Protein AF-A0A1I3SDQ2-F1 (afdb_monomer_lite)

Organism: NCBI:txid1576369

Structure (mmCIF, N/CA/C/O backbone):
data_AF-A0A1I3SDQ2-F1
#
_entry.id   AF-A0A1I3SDQ2-F1
#
loop_
_atom_site.group_PDB
_atom_site.id
_atom_site.type_symbol
_atom_site.label_atom_id
_atom_site.label_alt_id
_atom_site.label_comp_id
_atom_site.label_asym_id
_atom_site.label_entity_id
_atom_site.label_seq_id
_atom_site.pdbx_PDB_ins_code
_atom_site.Cartn_x
_atom_site.Cartn_y
_atom_site.Cartn_z
_atom_site.occupancy
_atom_site.B_iso_or_equiv
_atom_site.auth_seq_id
_atom_site.auth_comp_id
_atom_site.auth_asym_id
_atom_site.auth_atom_id
_atom_site.pdbx_PDB_model_num
ATOM 1 N N . MET A 1 1 ? -21.039 -9.284 7.427 1.00 63.22 1 MET A N 1
ATOM 2 C CA . MET A 1 1 ? -19.704 -8.643 7.357 1.00 63.22 1 MET A CA 1
ATOM 3 C C . MET A 1 1 ? -19.832 -7.199 7.827 1.00 63.22 1 MET A C 1
ATOM 5 O O . MET A 1 1 ? -20.696 -6.499 7.300 1.00 63.22 1 MET A O 1
ATOM 9 N N . ARG A 1 2 ? -19.071 -6.763 8.844 1.00 81.44 2 ARG A N 1
ATOM 10 C CA . ARG A 1 2 ? -19.164 -5.378 9.345 1.00 81.44 2 ARG A CA 1
ATOM 11 C C . ARG A 1 2 ? -18.543 -4.420 8.323 1.00 81.44 2 ARG A C 1
ATOM 13 O O . ARG A 1 2 ? -17.665 -4.814 7.557 1.00 81.44 2 ARG A O 1
ATOM 20 N N . SER A 1 3 ? -18.983 -3.161 8.304 1.00 83.56 3 SER A N 1
ATOM 21 C CA . SER A 1 3 ? -18.456 -2.149 7.372 1.00 83.56 3 SER A CA 1
ATOM 22 C C . SER A 1 3 ? -16.939 -1.960 7.497 1.00 83.56 3 SER A C 1
ATOM 24 O O . SER A 1 3 ? -16.264 -1.813 6.484 1.00 83.56 3 SER A O 1
ATOM 26 N N . SER A 1 4 ? -16.393 -2.053 8.714 1.00 88.44 4 SER A N 1
ATOM 27 C CA . SER A 1 4 ? -14.947 -2.003 8.974 1.00 88.44 4 SER A CA 1
ATOM 28 C C . SER A 1 4 ? -14.181 -3.130 8.281 1.00 88.44 4 SER A C 1
ATOM 30 O O . SER A 1 4 ? -13.111 -2.901 7.726 1.00 88.44 4 SER A O 1
ATOM 32 N N . ASP A 1 5 ? -14.747 -4.338 8.269 1.00 91.50 5 ASP A N 1
ATOM 33 C CA . ASP A 1 5 ? -14.099 -5.512 7.681 1.00 91.50 5 ASP A CA 1
ATOM 34 C C . ASP A 1 5 ? -14.037 -5.383 6.156 1.00 91.50 5 ASP A C 1
ATOM 36 O O . ASP A 1 5 ? -13.070 -5.822 5.540 1.00 91.50 5 ASP A O 1
ATOM 40 N N . ARG A 1 6 ? -15.038 -4.726 5.546 1.00 94.12 6 ARG A N 1
ATOM 41 C CA . ARG A 1 6 ? -15.038 -4.425 4.104 1.00 94.12 6 ARG A CA 1
ATOM 42 C C . ARG A 1 6 ? -13.916 -3.466 3.736 1.00 94.12 6 ARG A C 1
AT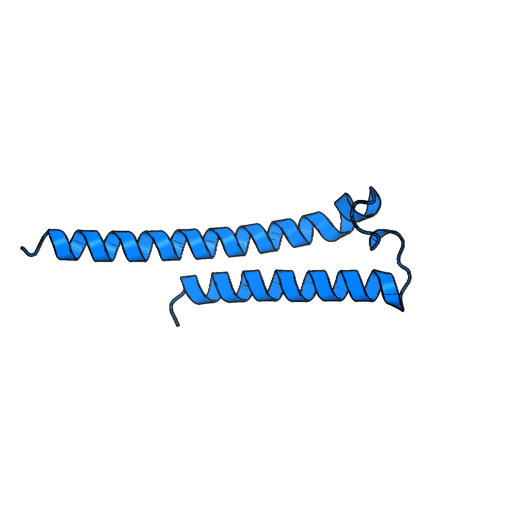OM 44 O O . ARG A 1 6 ? -13.218 -3.723 2.766 1.00 94.12 6 ARG A O 1
ATOM 51 N N . LEU A 1 7 ? -13.711 -2.408 4.518 1.00 94.56 7 LEU A N 1
ATOM 52 C CA . LEU A 1 7 ? -12.633 -1.442 4.274 1.00 94.56 7 LEU A CA 1
ATOM 53 C C . LEU A 1 7 ? -11.249 -2.082 4.403 1.00 94.56 7 LEU A C 1
ATOM 55 O O . LEU A 1 7 ? -10.394 -1.859 3.552 1.00 94.56 7 LEU A O 1
ATOM 59 N N . ILE A 1 8 ? -11.050 -2.921 5.424 1.00 96.00 8 ILE A N 1
ATOM 60 C CA . ILE A 1 8 ? -9.803 -3.678 5.596 1.00 96.00 8 ILE A CA 1
ATOM 61 C C . ILE A 1 8 ? -9.580 -4.602 4.397 1.00 96.00 8 ILE A C 1
ATOM 63 O O . ILE A 1 8 ? -8.502 -4.588 3.811 1.00 96.00 8 ILE A O 1
ATOM 67 N N . PHE A 1 9 ? -10.599 -5.371 4.004 1.00 96.88 9 PHE A N 1
ATOM 68 C CA . PHE A 1 9 ? -10.503 -6.282 2.865 1.00 96.88 9 PHE A CA 1
ATOM 69 C C . PHE A 1 9 ? -10.170 -5.544 1.563 1.00 96.88 9 PHE A C 1
ATOM 71 O O . PHE A 1 9 ? -9.247 -5.941 0.861 1.00 96.88 9 PHE A O 1
ATOM 78 N N . ILE A 1 10 ? -10.870 -4.443 1.273 1.00 96.50 10 ILE A N 1
ATOM 79 C CA . ILE A 1 10 ? -10.633 -3.609 0.086 1.00 96.50 10 ILE A CA 1
ATOM 80 C C . ILE A 1 10 ? -9.213 -3.026 0.105 1.00 96.50 10 ILE A C 1
ATOM 82 O O . ILE A 1 10 ? -8.527 -3.076 -0.911 1.00 96.50 10 ILE A O 1
ATOM 86 N N . GLY A 1 11 ? -8.750 -2.526 1.255 1.00 96.81 11 GLY A N 1
ATOM 87 C CA . GLY A 1 11 ? -7.392 -2.004 1.415 1.00 96.81 11 GLY A CA 1
ATOM 88 C C . GLY A 1 11 ? -6.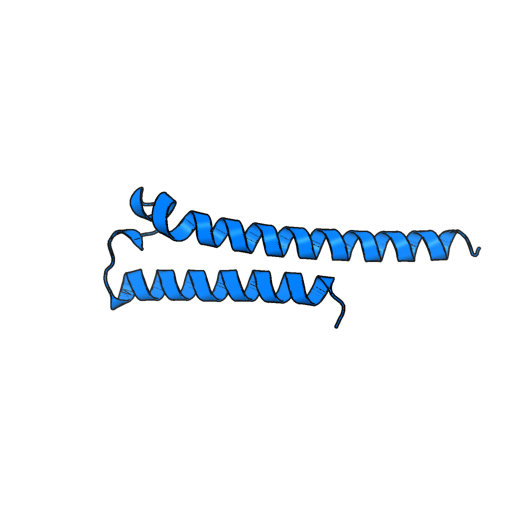320 -3.063 1.144 1.00 96.81 11 GLY A C 1
ATOM 89 O O . GLY A 1 11 ? -5.410 -2.826 0.354 1.00 96.81 11 GLY A O 1
ATOM 90 N N . VAL A 1 12 ? -6.453 -4.256 1.737 1.00 97.88 12 VAL A N 1
ATOM 91 C CA . VAL A 1 12 ? -5.520 -5.374 1.502 1.00 97.88 12 VAL A CA 1
ATOM 92 C C . VAL A 1 12 ? -5.552 -5.816 0.041 1.00 97.88 12 VAL A C 1
ATOM 94 O O . VAL A 1 12 ? -4.498 -5.941 -0.578 1.00 97.88 12 VAL A O 1
ATOM 97 N N . ALA A 1 13 ? -6.744 -6.011 -0.528 1.00 97.94 13 ALA A N 1
ATOM 98 C CA . ALA A 1 13 ? -6.899 -6.423 -1.918 1.00 97.94 13 ALA A CA 1
ATOM 99 C C . ALA A 1 13 ? -6.250 -5.414 -2.877 1.00 97.94 13 ALA A C 1
ATOM 101 O O . ALA A 1 13 ? -5.512 -5.814 -3.774 1.00 97.94 13 ALA A O 1
ATOM 102 N N . GLY A 1 14 ? -6.456 -4.115 -2.650 1.00 97.69 14 GLY A N 1
ATOM 103 C CA . GLY A 1 14 ? -5.842 -3.051 -3.438 1.00 97.69 14 GLY A CA 1
ATOM 104 C C . GLY A 1 14 ? -4.313 -3.050 -3.371 1.00 97.69 14 GLY A C 1
ATOM 105 O O . GLY A 1 14 ? -3.663 -2.978 -4.414 1.00 97.69 14 GLY A O 1
ATOM 106 N N . ILE A 1 15 ? -3.727 -3.221 -2.177 1.00 97.94 15 ILE A N 1
ATOM 107 C CA . ILE A 1 15 ? -2.268 -3.365 -2.013 1.00 97.94 15 ILE A CA 1
ATOM 108 C C . ILE A 1 15 ? -1.761 -4.591 -2.780 1.00 97.94 15 ILE A C 1
ATOM 110 O O . ILE A 1 15 ? -0.797 -4.484 -3.536 1.00 97.94 15 ILE A O 1
ATOM 114 N N . CYS A 1 16 ? -2.412 -5.747 -2.622 1.00 98.19 16 CYS A N 1
ATOM 115 C 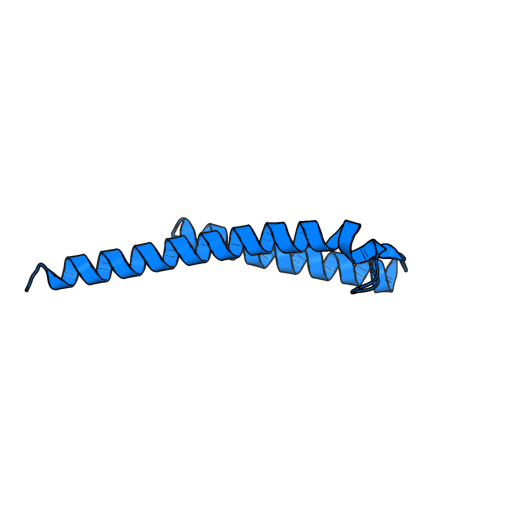CA . CYS A 1 16 ? -2.013 -6.973 -3.308 1.00 98.19 16 CYS A CA 1
ATOM 116 C C . CYS A 1 16 ? -2.062 -6.810 -4.830 1.00 98.19 16 CYS A C 1
ATOM 118 O O . CYS A 1 16 ? -1.101 -7.169 -5.508 1.00 98.19 16 CYS A O 1
ATOM 120 N N . VAL A 1 17 ? -3.145 -6.250 -5.373 1.00 98.19 17 VAL A N 1
ATOM 121 C CA . VAL A 1 17 ? -3.280 -6.005 -6.816 1.00 98.19 17 VAL A CA 1
ATOM 122 C C . VAL A 1 17 ? -2.188 -5.057 -7.306 1.00 98.19 17 VAL A C 1
ATOM 124 O O . VAL A 1 17 ? -1.524 -5.361 -8.294 1.00 98.19 17 VAL A O 1
ATOM 127 N N . LEU A 1 18 ? -1.950 -3.948 -6.601 1.00 97.81 18 LEU A N 1
ATOM 128 C CA . LEU A 1 18 ? -0.955 -2.952 -6.998 1.00 97.81 18 LEU A CA 1
ATOM 129 C C . LEU A 1 18 ? 0.474 -3.514 -6.977 1.00 97.81 18 LEU A C 1
ATOM 131 O O . LEU A 1 18 ? 1.235 -3.272 -7.912 1.00 97.81 18 LEU A O 1
ATOM 135 N N . LEU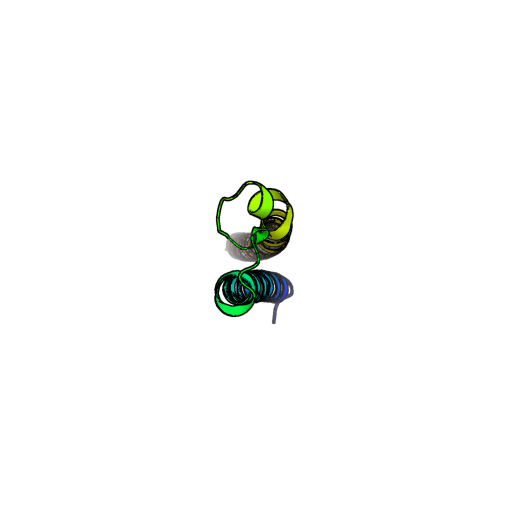 A 1 19 ? 0.831 -4.301 -5.959 1.00 96.31 19 LEU A N 1
ATOM 136 C CA . LEU A 1 19 ? 2.141 -4.953 -5.878 1.00 96.31 19 LEU A CA 1
ATOM 137 C C . LEU A 1 19 ? 2.335 -5.998 -6.981 1.00 96.31 19 LEU A C 1
ATOM 139 O O . LEU A 1 19 ? 3.397 -6.038 -7.595 1.00 96.31 19 LEU A O 1
ATOM 143 N N . ASN A 1 20 ? 1.312 -6.806 -7.274 1.00 97.88 20 ASN A N 1
ATOM 144 C CA . ASN A 1 20 ? 1.375 -7.766 -8.378 1.00 97.88 20 ASN A CA 1
ATOM 145 C C . ASN A 1 20 ? 1.495 -7.060 -9.733 1.00 97.88 20 ASN A C 1
ATOM 147 O O . ASN A 1 20 ? 2.260 -7.500 -10.586 1.00 97.88 20 ASN A O 1
ATOM 151 N N . LEU A 1 21 ? 0.786 -5.945 -9.925 1.00 97.50 21 LEU A N 1
ATOM 152 C CA . LEU A 1 21 ? 0.881 -5.158 -11.149 1.00 97.50 21 LEU A CA 1
ATOM 153 C C . LEU A 1 21 ? 2.263 -4.512 -11.299 1.00 97.50 21 LEU A C 1
ATOM 155 O O . LEU A 1 21 ? 2.826 -4.528 -12.391 1.00 97.50 21 LEU A O 1
ATOM 159 N N . ASN A 1 22 ? 2.832 -3.991 -10.209 1.00 97.19 22 ASN A N 1
ATOM 160 C CA . ASN A 1 22 ? 4.195 -3.468 -10.202 1.00 97.19 22 ASN A CA 1
ATOM 161 C C . ASN A 1 22 ? 5.212 -4.567 -10.547 1.00 97.19 22 ASN A C 1
ATOM 163 O O . ASN A 1 22 ? 6.056 -4.367 -11.419 1.00 97.19 22 ASN A O 1
ATOM 167 N N . LEU A 1 23 ? 5.071 -5.751 -9.943 1.00 96.44 23 LEU A N 1
ATOM 168 C CA . LEU A 1 23 ? 5.917 -6.909 -10.221 1.00 96.44 23 LEU A CA 1
ATOM 169 C C . LEU A 1 23 ? 5.818 -7.350 -11.686 1.00 96.44 23 LEU A C 1
ATOM 171 O O . LEU A 1 23 ? 6.837 -7.574 -12.336 1.00 96.44 23 LEU A O 1
ATOM 175 N N . PHE A 1 24 ? 4.600 -7.425 -12.227 1.00 97.56 24 PHE A N 1
ATOM 176 C CA . PHE A 1 24 ? 4.360 -7.741 -13.632 1.00 97.56 24 PHE A CA 1
ATOM 177 C C . PHE A 1 24 ? 4.990 -6.696 -14.561 1.00 97.56 24 PHE A C 1
ATOM 179 O O . PHE A 1 24 ? 5.675 -7.048 -15.521 1.00 97.56 24 PHE A O 1
ATOM 186 N N . ALA A 1 25 ? 4.823 -5.408 -14.256 1.00 97.00 25 ALA A N 1
ATOM 187 C CA . ALA A 1 25 ? 5.423 -4.326 -15.028 1.00 97.00 25 ALA A CA 1
ATOM 188 C C . ALA A 1 25 ? 6.959 -4.368 -14.992 1.00 97.00 25 ALA A C 1
ATOM 190 O O . ALA A 1 25 ? 7.607 -4.071 -15.996 1.00 97.00 25 ALA A O 1
ATOM 191 N N . TRP A 1 26 ? 7.545 -4.773 -13.866 1.00 96.38 26 TRP A N 1
ATOM 192 C CA . TRP A 1 26 ? 8.988 -4.925 -13.726 1.00 96.38 26 TRP A CA 1
ATOM 193 C C . TRP A 1 26 ? 9.522 -6.152 -14.482 1.00 96.38 26 TRP A C 1
ATOM 195 O O . TRP A 1 26 ? 10.455 -6.022 -15.272 1.00 96.38 26 TRP A O 1
ATOM 205 N N . MET A 1 27 ? 8.911 -7.327 -14.301 1.00 96.81 27 MET A N 1
ATOM 206 C CA . MET A 1 27 ? 9.402 -8.590 -14.873 1.00 96.81 27 MET A CA 1
ATOM 207 C C . MET A 1 27 ? 9.085 -8.752 -16.361 1.00 96.81 27 MET A C 1
ATOM 209 O O . MET A 1 27 ? 9.937 -9.193 -17.130 1.00 96.81 27 MET A O 1
ATOM 213 N N . VAL A 1 28 ? 7.856 -8.423 -16.766 1.00 97.19 28 VAL A N 1
ATOM 214 C CA . VAL A 1 28 ? 7.344 -8.718 -18.112 1.00 97.19 28 VAL A CA 1
ATOM 215 C C . VAL A 1 28 ? 7.529 -7.523 -19.032 1.00 97.19 28 VAL A C 1
ATOM 217 O O . VAL A 1 28 ? 8.086 -7.657 -20.118 1.00 97.19 28 VAL A O 1
ATOM 220 N N . LEU A 1 29 ? 7.099 -6.340 -18.588 1.00 95.75 29 LEU A N 1
ATOM 221 C CA . LEU A 1 29 ? 7.137 -5.132 -19.418 1.00 95.75 29 LEU A CA 1
ATOM 222 C C . LEU A 1 29 ? 8.492 -4.417 -19.372 1.00 95.75 29 LEU A C 1
ATOM 224 O O . LEU A 1 29 ? 8.727 -3.525 -20.184 1.00 95.75 29 LEU A O 1
ATOM 228 N N . ARG A 1 30 ? 9.370 -4.783 -18.424 1.00 93.94 30 ARG A N 1
ATOM 229 C CA . ARG A 1 30 ? 10.644 -4.095 -18.145 1.00 93.94 30 ARG A CA 1
ATOM 230 C C . ARG A 1 30 ? 10.466 -2.579 -18.004 1.00 93.94 30 ARG A C 1
ATOM 232 O O . ARG A 1 30 ? 11.304 -1.796 -18.448 1.00 93.94 30 ARG A O 1
ATOM 239 N N . HIS A 1 31 ? 9.351 -2.158 -17.409 1.00 93.25 31 HIS A N 1
ATOM 240 C CA . HIS A 1 31 ? 9.007 -0.748 -17.303 1.00 93.25 31 HIS A CA 1
ATOM 241 C C . HIS A 1 31 ? 9.958 -0.054 -16.311 1.00 93.25 31 HIS A C 1
ATOM 243 O O . HIS A 1 31 ? 10.012 -0.462 -15.148 1.00 93.25 31 HIS A O 1
ATOM 249 N N . PRO A 1 32 ? 10.675 1.020 -16.695 1.00 90.25 32 PRO A N 1
ATOM 250 C CA . PRO A 1 32 ? 11.709 1.622 -15.848 1.00 90.25 32 PRO A CA 1
ATOM 251 C C . PRO A 1 32 ? 11.143 2.148 -14.524 1.00 90.25 32 PRO A C 1
ATOM 253 O O . PRO A 1 32 ? 11.736 1.929 -13.470 1.00 90.25 32 PRO A O 1
ATOM 256 N N . ALA A 1 33 ? 9.935 2.725 -14.555 1.00 92.88 33 ALA A N 1
ATOM 257 C CA . ALA A 1 33 ? 9.250 3.192 -13.348 1.00 92.88 33 ALA A CA 1
ATOM 258 C C . ALA A 1 33 ? 8.795 2.064 -12.404 1.00 92.88 33 ALA A C 1
ATOM 260 O O . ALA A 1 33 ? 8.398 2.350 -11.283 1.00 92.88 33 ALA A O 1
ATOM 261 N N . ALA A 1 34 ? 8.801 0.797 -12.834 1.00 93.81 34 ALA A N 1
ATOM 262 C CA . ALA A 1 34 ? 8.432 -0.332 -11.978 1.00 93.81 34 ALA A CA 1
ATOM 263 C C . ALA A 1 34 ? 9.593 -0.810 -11.090 1.00 93.81 34 ALA A C 1
ATOM 265 O O . ALA A 1 34 ? 9.366 -1.575 -10.158 1.00 93.81 34 ALA A O 1
ATOM 266 N N . THR A 1 35 ? 10.815 -0.324 -11.324 1.00 94.44 35 THR A N 1
ATOM 267 C CA . THR A 1 35 ? 11.977 -0.612 -10.474 1.00 94.44 35 THR A CA 1
ATOM 268 C C . THR A 1 35 ? 11.765 -0.030 -9.081 1.00 94.44 35 THR A C 1
ATOM 270 O O . THR A 1 35 ? 11.734 1.193 -8.927 1.00 94.44 35 THR A O 1
ATOM 273 N N . PHE A 1 36 ? 11.630 -0.895 -8.074 1.00 91.69 36 PHE A N 1
ATOM 274 C CA . PHE A 1 36 ? 11.410 -0.481 -6.688 1.00 91.69 36 PHE A CA 1
ATOM 275 C C . PHE A 1 36 ? 12.426 0.568 -6.228 1.00 91.69 36 PHE A C 1
ATOM 277 O O . PHE A 1 36 ? 13.621 0.451 -6.497 1.00 91.69 36 PHE A O 1
ATOM 284 N N . PHE A 1 37 ? 11.925 1.583 -5.519 1.00 90.44 37 PHE A N 1
ATOM 285 C CA . PHE A 1 37 ? 12.707 2.671 -4.918 1.00 90.44 37 PHE A CA 1
ATOM 286 C C . PHE A 1 37 ? 13.489 3.567 -5.892 1.00 90.44 37 PHE A C 1
ATOM 288 O O . PHE A 1 37 ? 14.271 4.401 -5.445 1.00 90.44 37 PHE A O 1
ATOM 295 N N . SER A 1 38 ? 13.257 3.451 -7.202 1.00 93.25 38 SER A N 1
ATOM 296 C CA . SER A 1 38 ? 13.729 4.447 -8.170 1.00 93.25 38 SER A CA 1
ATOM 297 C C . SER A 1 38 ? 12.931 5.753 -8.065 1.00 93.25 38 SER A C 1
ATOM 299 O O . SER A 1 38 ? 11.771 5.744 -7.650 1.00 93.25 38 SER A O 1
ATOM 301 N N . ASP A 1 39 ? 13.504 6.874 -8.506 1.00 94.06 39 ASP A N 1
ATOM 302 C CA . ASP A 1 39 ? 12.811 8.176 -8.517 1.00 94.06 39 ASP A CA 1
ATOM 303 C C . ASP A 1 39 ? 11.474 8.122 -9.274 1.00 94.06 39 ASP A C 1
ATOM 305 O O . ASP A 1 39 ? 10.462 8.668 -8.834 1.00 94.06 39 ASP A O 1
ATOM 309 N N . ALA A 1 40 ? 11.435 7.380 -10.383 1.00 94.38 40 ALA A N 1
ATOM 310 C CA . ALA A 1 40 ? 10.218 7.170 -11.160 1.00 94.38 40 ALA A CA 1
ATOM 311 C C . ALA A 1 40 ? 9.185 6.284 -10.436 1.00 94.38 40 ALA A C 1
ATOM 313 O O . ALA A 1 40 ? 7.979 6.423 -10.652 1.00 94.38 40 ALA A O 1
ATOM 314 N N . TRP A 1 41 ? 9.630 5.380 -9.560 1.00 96.38 41 TRP A N 1
ATOM 315 C CA . TRP A 1 41 ? 8.737 4.531 -8.774 1.00 96.38 41 TRP A CA 1
ATOM 316 C C . TRP A 1 41 ? 7.989 5.322 -7.704 1.00 96.38 41 TRP A C 1
ATOM 318 O O . TRP A 1 41 ? 6.782 5.129 -7.522 1.00 96.38 41 TRP A O 1
ATOM 328 N N . TRP A 1 42 ? 8.685 6.259 -7.054 1.00 95.00 42 TRP A N 1
ATOM 329 C CA . TRP A 1 42 ? 8.109 7.153 -6.047 1.00 95.00 42 TRP A CA 1
ATOM 330 C C . TRP A 1 42 ? 6.991 8.038 -6.596 1.00 95.00 42 TRP A C 1
ATOM 332 O O . TRP A 1 42 ? 6.046 8.343 -5.876 1.00 95.00 42 TRP A O 1
ATOM 342 N N . SER A 1 43 ? 7.061 8.434 -7.866 1.00 94.62 43 SER A N 1
ATOM 343 C CA . SER A 1 43 ? 6.008 9.233 -8.499 1.00 94.62 43 SER A CA 1
ATOM 344 C C . SER A 1 43 ? 4.885 8.385 -9.103 1.00 94.62 43 SER A C 1
ATOM 346 O O . SER A 1 43 ? 3.738 8.822 -9.113 1.00 94.62 43 SER A O 1
ATOM 348 N N . SER A 1 44 ? 5.185 7.171 -9.576 1.00 94.94 44 SER A N 1
ATOM 349 C CA . SER A 1 44 ? 4.229 6.367 -10.354 1.00 94.94 44 SER A CA 1
ATOM 350 C C . SER A 1 44 ? 3.451 5.340 -9.526 1.00 94.94 44 SER A C 1
ATOM 352 O O . SER A 1 44 ? 2.261 5.138 -9.754 1.00 94.94 44 SER A O 1
ATOM 354 N N . TRP A 1 45 ? 4.100 4.673 -8.567 1.00 96.31 45 TRP A N 1
ATOM 355 C CA . TRP A 1 45 ? 3.522 3.520 -7.855 1.00 96.31 45 TRP A CA 1
ATOM 356 C C . TRP A 1 45 ? 3.264 3.805 -6.383 1.00 96.31 45 TRP A C 1
ATOM 358 O O . TRP A 1 45 ? 2.236 3.394 -5.838 1.00 96.31 45 TRP A O 1
ATOM 368 N N . PHE A 1 46 ? 4.179 4.533 -5.743 1.00 95.06 46 PHE A N 1
ATOM 369 C CA . PHE A 1 46 ? 4.076 4.852 -4.325 1.00 95.06 46 PHE A CA 1
ATOM 370 C C . PHE A 1 46 ? 2.781 5.594 -3.942 1.00 95.06 46 PHE A C 1
ATOM 372 O O . PHE A 1 46 ? 2.189 5.205 -2.935 1.00 95.06 46 PHE A O 1
ATOM 379 N N . PRO A 1 47 ? 2.256 6.572 -4.718 1.00 97.12 47 PRO A N 1
ATOM 380 C CA . PRO A 1 47 ? 1.003 7.240 -4.361 1.00 97.12 47 PRO A CA 1
ATOM 381 C C . PRO A 1 47 ? -0.182 6.270 -4.298 1.00 97.12 47 PRO A C 1
ATOM 383 O O . PRO A 1 47 ? -1.017 6.364 -3.399 1.00 97.12 47 PRO A O 1
ATOM 386 N N . GLY A 1 48 ? -0.225 5.291 -5.209 1.00 96.88 48 GLY A N 1
ATOM 387 C CA . GLY A 1 48 ? -1.238 4.237 -5.198 1.00 96.88 48 GLY A CA 1
ATOM 388 C C . GLY A 1 48 ? -1.104 3.326 -3.978 1.00 96.88 48 GLY A C 1
ATOM 389 O O . GLY A 1 48 ? -2.096 3.045 -3.307 1.00 96.88 48 GLY A O 1
ATOM 390 N N . LEU A 1 49 ? 0.122 2.913 -3.641 1.00 96.44 49 LEU A N 1
ATOM 391 C CA . LEU A 1 49 ? 0.388 2.120 -2.437 1.00 96.44 49 LEU A CA 1
ATOM 392 C C . LEU A 1 49 ? -0.028 2.869 -1.161 1.00 96.44 49 LEU A C 1
ATOM 394 O O . LEU A 1 49 ? -0.685 2.292 -0.293 1.00 96.44 49 LEU A O 1
ATOM 398 N N . LEU A 1 50 ? 0.291 4.163 -1.076 1.00 97.56 50 LEU A N 1
ATOM 399 C CA . LEU A 1 50 ? -0.088 5.026 0.037 1.00 97.56 50 LEU A CA 1
ATOM 400 C C . LEU A 1 50 ? -1.612 5.158 0.155 1.00 97.56 50 LEU A C 1
ATOM 402 O O . LEU A 1 50 ? -2.149 5.019 1.252 1.00 97.56 50 LEU A O 1
ATOM 406 N N . ALA A 1 51 ? -2.324 5.363 -0.957 1.00 97.81 51 ALA A N 1
ATOM 407 C CA . ALA A 1 51 ? -3.782 5.467 -0.959 1.00 97.81 51 ALA A CA 1
ATOM 408 C C . ALA A 1 51 ? -4.455 4.206 -0.386 1.00 97.81 51 ALA A C 1
ATOM 410 O O . ALA A 1 51 ? -5.309 4.300 0.500 1.00 97.81 51 ALA A O 1
ATOM 411 N N . TRP A 1 52 ? -4.030 3.015 -0.821 1.00 98.06 52 TRP A N 1
ATOM 412 C CA . TRP A 1 52 ? -4.568 1.762 -0.284 1.00 98.06 52 TRP A CA 1
ATOM 413 C C . TRP A 1 52 ? -4.194 1.536 1.182 1.00 98.06 52 TRP A C 1
ATOM 415 O O . TRP A 1 52 ? -5.018 1.057 1.965 1.00 98.06 52 TRP A O 1
ATOM 425 N N . PHE A 1 53 ? -2.984 1.935 1.580 1.00 97.25 53 PHE A N 1
ATOM 426 C CA . PHE A 1 53 ? -2.554 1.886 2.973 1.00 97.25 53 PHE A CA 1
ATOM 427 C C . PHE A 1 53 ? -3.397 2.795 3.882 1.00 97.25 53 PHE A C 1
ATOM 429 O O . PHE A 1 53 ? -3.749 2.397 4.997 1.00 97.25 53 PHE A O 1
ATOM 436 N N . VAL A 1 54 ? -3.793 3.984 3.410 1.00 97.94 54 VAL A N 1
ATOM 437 C CA . VAL A 1 54 ? -4.713 4.867 4.146 1.00 97.94 54 VAL A CA 1
ATOM 438 C C . VAL A 1 54 ? -6.075 4.196 4.323 1.00 97.94 54 VAL A C 1
ATOM 440 O O . VAL A 1 54 ? -6.582 4.152 5.443 1.00 97.94 54 VAL A O 1
ATOM 443 N N . ILE A 1 55 ? -6.649 3.611 3.266 1.00 96.62 55 ILE A N 1
ATOM 444 C CA . ILE A 1 55 ? -7.940 2.901 3.350 1.00 96.62 55 ILE A CA 1
ATOM 445 C C . ILE A 1 55 ? -7.872 1.759 4.373 1.00 96.62 55 ILE A C 1
ATOM 447 O O . ILE A 1 55 ? -8.757 1.627 5.225 1.00 96.62 55 ILE A O 1
ATOM 451 N N . LEU A 1 56 ? -6.797 0.967 4.334 1.00 96.88 56 LEU A N 1
ATOM 452 C CA . LEU A 1 56 ? -6.555 -0.108 5.294 1.00 96.88 56 LEU A CA 1
ATOM 453 C C . LEU A 1 56 ? -6.491 0.422 6.737 1.00 96.88 56 LEU A C 1
ATOM 455 O O . LEU A 1 56 ? -7.143 -0.121 7.633 1.00 96.88 56 LEU A O 1
ATOM 459 N N . SER A 1 57 ? -5.747 1.510 6.948 1.00 97.00 57 SER A N 1
ATOM 460 C CA . SER A 1 57 ? -5.571 2.152 8.256 1.00 97.00 57 SER A CA 1
ATOM 461 C C . SER A 1 57 ? -6.891 2.690 8.816 1.00 97.00 57 SER A C 1
ATOM 463 O O . SER A 1 57 ? -7.198 2.487 9.992 1.00 97.00 57 SER A O 1
ATOM 465 N N . VAL A 1 58 ? -7.718 3.306 7.967 1.00 96.38 58 VAL A N 1
ATOM 466 C CA . VAL A 1 58 ? -9.062 3.785 8.326 1.00 96.38 58 VAL A CA 1
ATOM 467 C C . VAL A 1 58 ? -9.964 2.620 8.741 1.00 96.38 58 VAL A C 1
ATOM 469 O O . VAL A 1 58 ? -10.606 2.673 9.793 1.00 96.38 58 VAL A O 1
ATOM 472 N N . GLY A 1 59 ? -9.975 1.531 7.965 1.00 94.50 59 GLY A N 1
ATOM 473 C CA . GLY A 1 59 ? -10.730 0.323 8.304 1.00 94.50 59 GLY A CA 1
ATOM 474 C C . GLY A 1 59 ? -10.328 -0.264 9.662 1.00 94.50 59 GLY A C 1
ATOM 475 O O . GLY A 1 59 ? -11.191 -0.617 10.475 1.00 94.50 59 GLY A O 1
ATOM 476 N N . TYR A 1 60 ? -9.023 -0.305 9.947 1.00 94.81 60 TYR A N 1
ATOM 477 C CA . TYR A 1 60 ? -8.496 -0.753 11.236 1.00 94.81 60 TYR A CA 1
ATOM 478 C C . TYR A 1 60 ? -8.908 0.172 12.393 1.00 94.81 60 TYR A C 1
ATOM 480 O O . TYR A 1 60 ? -9.339 -0.307 13.446 1.00 94.81 60 TYR A O 1
ATOM 488 N N . GLY A 1 61 ? -8.852 1.491 12.185 1.00 94.69 61 GLY A N 1
ATOM 489 C CA . GLY A 1 61 ? -9.303 2.492 13.153 1.00 94.69 61 GLY A CA 1
ATOM 490 C C . GLY A 1 61 ? -10.767 2.301 13.559 1.00 94.69 61 GLY A C 1
ATOM 491 O O . GLY A 1 61 ? -11.069 2.203 14.752 1.00 94.69 61 GLY A O 1
ATOM 492 N N . PHE A 1 62 ? -11.665 2.138 12.583 1.00 93.12 62 PHE A N 1
ATOM 493 C CA . PHE A 1 62 ? -13.084 1.880 12.850 1.00 93.12 62 PHE A CA 1
ATOM 494 C C . PHE A 1 62 ? -13.318 0.566 13.596 1.00 93.12 62 PHE A C 1
ATOM 496 O O . PHE A 1 62 ? -14.111 0.515 14.540 1.00 93.12 62 PHE A O 1
ATOM 503 N N . ARG A 1 63 ? -12.600 -0.502 13.223 1.00 91.94 63 ARG A N 1
ATOM 504 C CA . ARG A 1 63 ? -12.695 -1.789 13.925 1.00 91.94 63 ARG A CA 1
ATOM 505 C C . ARG A 1 63 ? -12.288 -1.650 15.393 1.00 91.94 63 ARG A C 1
ATOM 507 O O . ARG A 1 63 ? -12.972 -2.184 16.266 1.00 91.94 63 ARG A O 1
ATOM 514 N N . ARG A 1 64 ? -11.207 -0.916 15.675 1.00 92.00 64 ARG A N 1
ATOM 515 C CA . ARG A 1 64 ? -10.727 -0.675 17.043 1.00 92.00 64 ARG A CA 1
ATOM 516 C C . ARG A 1 64 ? -11.754 0.091 17.875 1.00 92.00 64 ARG A C 1
ATOM 518 O O . ARG A 1 64 ? -12.032 -0.314 19.000 1.00 92.00 64 ARG A O 1
ATOM 525 N N . GLN A 1 65 ? -12.339 1.157 17.327 1.00 90.38 65 GLN A N 1
ATOM 526 C CA . GLN A 1 65 ? -13.372 1.935 18.018 1.00 90.38 65 GLN A CA 1
ATOM 527 C C . GLN A 1 65 ? -14.589 1.073 18.368 1.00 90.38 65 GLN A C 1
ATOM 529 O O . GLN A 1 65 ? -15.048 1.113 19.507 1.00 90.38 65 GLN A O 1
ATOM 534 N N . ALA A 1 66 ? -15.054 0.231 17.440 1.00 85.88 66 ALA A N 1
ATOM 535 C CA . ALA A 1 66 ? -16.169 -0.680 17.693 1.00 85.88 66 ALA A CA 1
ATOM 536 C C . ALA A 1 66 ? -15.883 -1.650 18.855 1.00 85.88 66 ALA A C 1
ATOM 538 O O . ALA A 1 66 ? -16.743 -1.866 19.706 1.00 85.88 66 ALA A O 1
ATOM 539 N N . VAL A 1 67 ? -14.665 -2.199 18.934 1.00 85.31 67 VAL A N 1
ATOM 540 C CA . VAL A 1 67 ? -14.257 -3.087 20.040 1.00 85.31 67 VAL A CA 1
ATOM 541 C C . VAL A 1 67 ? -14.214 -2.341 21.377 1.00 85.31 67 VAL A C 1
ATOM 543 O O . VAL A 1 67 ? -14.672 -2.867 22.391 1.00 85.31 67 VAL A O 1
ATOM 546 N N . VAL A 1 68 ? -13.696 -1.110 21.393 1.00 87.62 68 VAL A N 1
ATOM 547 C CA . VAL A 1 68 ? -13.617 -0.295 22.616 1.00 87.62 68 VAL A CA 1
ATOM 548 C C . VAL A 1 68 ? -15.009 0.063 23.144 1.00 87.62 68 VAL A C 1
ATOM 550 O O . VAL A 1 68 ? -15.229 -0.030 24.349 1.00 87.62 68 VAL A O 1
ATOM 553 N N . GLN A 1 69 ? -15.951 0.426 22.271 1.00 84.62 69 GLN A N 1
ATOM 554 C CA . GLN A 1 69 ? -17.324 0.765 22.671 1.00 84.62 69 GLN A CA 1
ATOM 555 C C . GLN A 1 69 ? -18.057 -0.434 23.287 1.00 84.62 69 GLN A C 1
ATOM 557 O O . GLN A 1 69 ? -18.660 -0.304 24.348 1.00 84.62 69 GLN A O 1
ATOM 562 N N . VAL A 1 70 ? -17.921 -1.624 22.690 1.00 84.69 70 VAL A N 1
ATOM 563 C CA . VAL A 1 70 ? -18.493 -2.865 23.246 1.00 84.69 70 VAL A CA 1
ATOM 564 C C . VAL A 1 70 ? -17.928 -3.161 24.638 1.00 84.69 70 VAL A C 1
ATOM 566 O O . VAL A 1 70 ? -18.674 -3.519 25.544 1.00 84.69 70 VAL A O 1
ATOM 569 N N . ARG A 1 71 ? -16.617 -2.968 24.841 1.00 83.75 71 ARG A N 1
ATOM 570 C CA . ARG A 1 71 ? -15.981 -3.189 26.147 1.00 83.75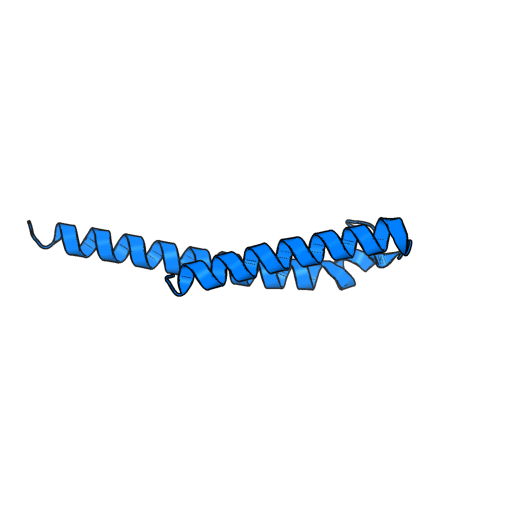 71 ARG A CA 1
ATOM 571 C C . ARG A 1 71 ? -16.472 -2.209 27.216 1.00 83.75 71 ARG A C 1
ATOM 573 O O . ARG A 1 71 ? -16.642 -2.626 28.355 1.00 83.75 71 ARG A O 1
ATOM 580 N N . LYS A 1 72 ? -16.696 -0.938 26.863 1.00 83.06 72 LYS A N 1
ATOM 581 C CA . LYS A 1 72 ? -17.233 0.068 27.794 1.00 83.06 72 LYS A CA 1
ATOM 582 C C . LYS A 1 72 ? -18.668 -0.254 28.212 1.00 83.06 72 LYS A C 1
ATOM 584 O O . LYS A 1 72 ? -18.931 -0.314 29.405 1.00 83.06 72 LYS A O 1
ATOM 589 N N . GLY A 1 73 ? -19.544 -0.578 27.258 1.00 80.44 73 GLY A N 1
ATOM 590 C CA . GLY A 1 73 ? -20.941 -0.912 27.559 1.00 80.44 73 GLY A CA 1
ATOM 591 C C . GLY A 1 73 ? -21.123 -2.172 28.420 1.00 80.44 73 GLY A C 1
ATOM 592 O O . GLY A 1 73 ? -22.092 -2.269 29.161 1.00 80.44 73 GLY A O 1
ATOM 593 N N . MET A 1 74 ? -20.192 -3.134 28.380 1.00 76.19 74 MET A N 1
ATOM 594 C CA . MET A 1 74 ? -20.222 -4.289 29.296 1.00 76.19 74 MET A CA 1
ATOM 595 C C . MET A 1 74 ? -19.750 -3.951 30.717 1.00 76.19 74 MET A C 1
ATOM 597 O O . MET A 1 74 ? -20.147 -4.631 31.653 1.00 76.19 74 MET A O 1
ATOM 601 N N . GLY A 1 75 ? -18.909 -2.925 30.883 1.00 73.25 75 GLY A N 1
ATOM 602 C CA . GLY A 1 75 ? -18.418 -2.489 32.193 1.00 73.25 75 GLY A CA 1
ATOM 603 C C . GLY A 1 75 ? -19.412 -1.634 32.981 1.00 73.25 75 GLY A C 1
ATOM 604 O O . GLY A 1 75 ? -19.294 -1.564 34.194 1.00 73.25 75 GLY A O 1
ATOM 605 N N . GLU A 1 76 ? -20.384 -1.008 32.312 1.00 67.69 76 GLU A N 1
ATOM 606 C CA . GLU A 1 76 ? -21.454 -0.218 32.949 1.00 67.69 76 GLU A CA 1
ATOM 607 C C . GLU A 1 76 ? -22.659 -1.065 33.403 1.00 67.69 76 GLU A C 1
ATOM 609 O O . GLU A 1 76 ? -23.543 -0.549 34.077 1.00 67.69 76 GLU A O 1
ATOM 614 N N . ASN A 1 77 ? -22.717 -2.353 33.038 1.00 60.16 77 ASN A N 1
ATOM 615 C CA . ASN A 1 77 ? -23.819 -3.268 33.381 1.00 60.16 77 ASN A CA 1
ATOM 616 C C . ASN A 1 77 ? -23.505 -4.202 34.573 1.00 60.16 77 ASN A C 1
ATOM 618 O O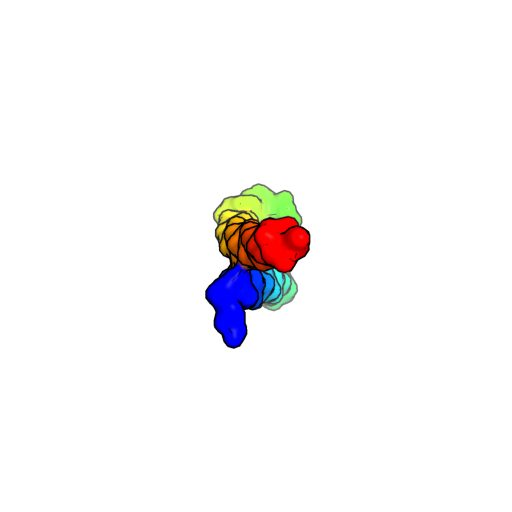 . ASN A 1 77 ? -24.190 -5.211 34.751 1.00 60.16 77 ASN A O 1
ATOM 622 N N . ILE A 1 78 ? -22.466 -3.899 35.359 1.00 57.47 78 ILE A N 1
ATOM 623 C CA . ILE A 1 78 ? -22.073 -4.610 36.590 1.00 57.47 78 ILE A CA 1
ATOM 624 C C . ILE A 1 78 ? -22.096 -3.603 37.736 1.00 57.47 78 ILE A C 1
ATOM 626 O O . ILE A 1 78 ? -22.622 -3.961 38.812 1.00 57.47 78 ILE A O 1
#

Secondary structure (DSSP, 8-state):
--HHHHHHHHHHHHHHHHHHHHHHHHHTS--GGGSTTSHHHHHHTHHHHHHHHHHHHHHHHHHHHHHHHHHHHHHTT-

Radius of gyration: 18.2 Å; chains: 1; bounding box: 38×18×56 Å

Foldseek 3Di:
DDPLVVLLVQLVVQLVVLLVVLVCCCPPVVPPLSPPPDPSVCVPRVVSNVVSVVSNVVSVVVVVVVVVVVVVVVVVVD

Sequence (78 aa):
MRSSDRLIFIGVAGICVLLNLNLFAWMVLRHPAATFFSDAWWSSWFPGLLAWFVILSVGYGFRRQAVVQVRKGMGENI

pLDDT: mean 91.76, std 8.75, range [57.47, 98.19]